Protein AF-A0A1H7SBQ9-F1 (afdb_monomer_lite)

Foldseek 3Di:
DPPLVPPDDQDQVNLVVVCVVVVLDSQVVLVVSCVVPVQQGAGLDPQLQCLVVVDDDPVVLSSRPVNRVVVSVVLVVLCPDPCLVVQQVVQCVVVVHDGHSRHSVNVVSNVSD

pLDDT: mean 91.22, std 12.71, range [41.78, 98.44]

Radius of gyration: 14.1 Å; chains: 1; bounding box: 35×34×34 Å

Sequence (113 aa):
MNKFKQGHRITVEELKILKSAFNNSLVSVSKLLHFIHPKQYAIWDSRVFRFLSESKPHHQIFKQPETYLAYLTLLDQLKNEMMFEKFYYLMQNKVGYQISEYRALELAFFKGG

Secondary structure (DSSP, 8-state):
--GGGTTPPPPHHHHHHHHHHTTT-HHHHHHHHHHH-TTT-----HHHHHHHH-SS--HHHHT-HHHHHHHHHHHHHHHTSTTHHHHHHHHHHHHTS---HHHHHHHHHHHH-

Structure (mmCIF, N/CA/C/O backbone):
data_AF-A0A1H7SBQ9-F1
#
_entry.id   AF-A0A1H7SBQ9-F1
#
loop_
_atom_site.group_PDB
_atom_site.id
_atom_site.type_symbol
_atom_site.label_atom_id
_atom_site.label_alt_id
_atom_site.label_comp_id
_atom_site.label_asym_id
_atom_site.label_entity_id
_atom_site.label_seq_id
_atom_site.pdbx_PDB_ins_code
_atom_site.Cartn_x
_atom_site.Cartn_y
_atom_site.Cartn_z
_atom_site.occupancy
_atom_site.B_iso_or_equiv
_atom_site.auth_seq_id
_atom_site.auth_comp_id
_atom_site.auth_asym_id
_atom_site.auth_atom_id
_atom_site.pdbx_PDB_model_num
ATOM 1 N N . MET A 1 1 ? 11.164 -17.082 7.009 1.00 41.78 1 MET A N 1
ATOM 2 C CA . MET A 1 1 ? 9.768 -16.588 7.106 1.00 41.78 1 MET A CA 1
ATOM 3 C C . MET A 1 1 ? 9.505 -15.579 8.247 1.00 41.78 1 MET A C 1
ATOM 5 O O . MET A 1 1 ? 8.383 -15.106 8.326 1.00 41.78 1 MET A O 1
ATOM 9 N N . ASN A 1 2 ? 10.485 -15.157 9.073 1.00 46.59 2 ASN A N 1
ATOM 10 C CA . ASN A 1 2 ? 10.219 -14.312 10.265 1.00 46.59 2 ASN A CA 1
ATOM 11 C C . ASN A 1 2 ? 10.620 -12.818 10.194 1.00 46.59 2 ASN A C 1
ATOM 13 O O . ASN A 1 2 ? 10.382 -12.104 11.161 1.00 46.59 2 ASN A O 1
ATOM 17 N N . LYS A 1 3 ? 11.171 -12.299 9.085 1.00 50.47 3 LYS A N 1
ATOM 18 C CA . LYS A 1 3 ? 11.613 -10.884 9.017 1.00 50.47 3 LYS A CA 1
ATOM 19 C C . LYS A 1 3 ? 10.485 -9.868 8.763 1.00 50.47 3 LYS A C 1
ATOM 21 O O . LYS A 1 3 ? 10.571 -8.734 9.211 1.00 50.47 3 LYS A O 1
ATOM 26 N N . PHE A 1 4 ? 9.383 -10.278 8.134 1.00 50.00 4 PHE A N 1
ATOM 27 C CA . PHE A 1 4 ? 8.267 -9.374 7.800 1.00 50.00 4 PHE A CA 1
ATOM 28 C C . PHE A 1 4 ? 7.338 -9.047 8.980 1.00 50.00 4 PHE A C 1
ATOM 30 O O . PHE A 1 4 ? 6.475 -8.185 8.856 1.00 50.00 4 PHE A O 1
ATOM 37 N N . LYS A 1 5 ? 7.517 -9.708 10.134 1.00 50.25 5 LYS A N 1
ATOM 38 C CA . LYS A 1 5 ? 6.717 -9.471 11.347 1.00 50.25 5 LYS A CA 1
ATOM 39 C C . LYS A 1 5 ? 7.241 -8.319 12.225 1.00 50.25 5 LYS A C 1
ATOM 41 O O . LYS A 1 5 ? 6.603 -8.008 13.221 1.00 50.25 5 LYS A O 1
ATOM 46 N N . GLN A 1 6 ? 8.368 -7.687 11.876 1.00 52.72 6 GLN A N 1
ATOM 47 C CA . GLN A 1 6 ? 9.035 -6.668 12.708 1.00 52.72 6 GLN A CA 1
ATOM 48 C C . GLN A 1 6 ? 9.304 -5.343 11.968 1.00 52.72 6 GLN A C 1
ATOM 50 O O . GLN A 1 6 ? 10.377 -4.766 12.089 1.00 52.72 6 GLN A O 1
ATOM 55 N N . GLY A 1 7 ? 8.357 -4.856 11.160 1.00 61.25 7 GLY A N 1
ATOM 56 C CA . GLY A 1 7 ? 8.470 -3.521 10.546 1.00 61.25 7 GLY A CA 1
ATOM 57 C C . GLY A 1 7 ? 9.541 -3.378 9.454 1.00 61.25 7 GLY A C 1
ATOM 58 O O . GLY A 1 7 ? 9.725 -2.286 8.925 1.00 61.25 7 GLY A O 1
ATOM 59 N N . HIS A 1 8 ? 10.213 -4.466 9.059 1.00 76.56 8 HIS A N 1
ATOM 60 C CA . HIS A 1 8 ? 11.137 -4.474 7.922 1.00 76.56 8 HIS A CA 1
ATOM 61 C C . HIS A 1 8 ? 10.391 -4.108 6.635 1.00 76.56 8 HIS A C 1
ATOM 63 O O . HIS A 1 8 ? 9.440 -4.793 6.241 1.00 76.56 8 HIS A O 1
ATOM 69 N N . ARG A 1 9 ? 10.800 -3.011 5.992 1.00 84.75 9 ARG A N 1
ATOM 70 C CA . ARG A 1 9 ? 10.289 -2.623 4.677 1.00 84.75 9 ARG A CA 1
ATOM 71 C C . ARG A 1 9 ? 11.031 -3.420 3.618 1.00 84.75 9 ARG A C 1
ATOM 73 O O . ARG A 1 9 ? 12.257 -3.423 3.595 1.00 84.75 9 ARG A O 1
ATOM 80 N N . ILE A 1 10 ? 10.270 -4.093 2.764 1.00 92.31 10 ILE A N 1
ATOM 81 C CA . ILE A 1 10 ? 10.827 -4.915 1.695 1.00 92.31 10 ILE A CA 1
ATOM 82 C C . ILE A 1 10 ? 11.737 -4.092 0.772 1.00 92.31 10 ILE A C 1
ATOM 84 O O . ILE A 1 10 ? 11.383 -2.974 0.387 1.00 92.31 10 ILE A O 1
ATOM 88 N N . THR A 1 11 ? 12.900 -4.638 0.415 1.00 95.25 11 THR A N 1
ATOM 89 C CA . THR A 1 11 ? 13.834 -3.977 -0.510 1.00 95.25 11 THR A CA 1
ATOM 90 C C . THR A 1 11 ? 13.499 -4.265 -1.975 1.00 95.25 11 THR A C 1
ATOM 92 O O . THR A 1 11 ? 12.678 -5.128 -2.299 1.00 95.25 11 THR A O 1
ATOM 95 N N . VAL A 1 12 ? 14.160 -3.554 -2.894 1.00 96.31 12 VAL A N 1
ATOM 96 C CA . VAL A 1 12 ? 14.051 -3.799 -4.341 1.00 96.31 12 VAL A CA 1
ATOM 97 C C . VAL A 1 12 ? 14.497 -5.221 -4.693 1.00 96.31 12 VAL A C 1
ATOM 99 O O . VAL A 1 12 ? 13.842 -5.896 -5.485 1.00 96.31 12 VAL A O 1
ATOM 102 N N . GLU A 1 13 ? 15.589 -5.697 -4.103 1.00 96.19 13 GLU A N 1
ATOM 103 C CA . GLU A 1 13 ? 16.160 -7.026 -4.335 1.00 96.19 13 GLU A CA 1
ATOM 104 C C . GLU A 1 13 ? 15.205 -8.117 -3.844 1.00 96.19 13 GLU A C 1
ATOM 106 O O . GLU A 1 13 ? 14.915 -9.065 -4.575 1.00 96.19 13 GLU A O 1
ATOM 111 N N . GLU A 1 14 ? 14.646 -7.948 -2.644 1.00 95.56 14 GLU A N 1
ATOM 112 C CA . GLU A 1 14 ? 13.639 -8.856 -2.091 1.00 95.56 14 GLU A CA 1
ATOM 113 C C . GLU A 1 14 ? 12.372 -8.876 -2.960 1.00 95.56 14 GLU A C 1
ATOM 115 O O . GLU A 1 14 ? 11.834 -9.947 -3.250 1.00 95.56 14 GLU A O 1
ATOM 120 N N . LEU A 1 15 ? 11.926 -7.715 -3.456 1.00 96.19 15 LEU A N 1
ATOM 121 C CA . LEU A 1 15 ? 10.818 -7.633 -4.408 1.00 96.19 15 LEU A CA 1
ATOM 122 C C . LEU A 1 15 ? 11.133 -8.328 -5.734 1.00 96.19 15 LEU A C 1
ATOM 124 O O . LEU A 1 15 ? 10.248 -8.985 -6.274 1.00 96.19 15 LEU A O 1
ATOM 128 N N . LYS A 1 16 ? 12.358 -8.216 -6.266 1.00 96.00 16 LYS A N 1
ATOM 129 C CA . LYS A 1 16 ? 12.776 -8.917 -7.496 1.00 96.00 16 LYS A CA 1
ATOM 130 C C . LYS A 1 16 ? 12.724 -10.435 -7.309 1.00 96.00 16 LYS A C 1
ATOM 132 O O . LYS A 1 16 ? 12.192 -11.121 -8.181 1.00 96.00 16 LYS A O 1
ATOM 137 N N . ILE A 1 17 ? 13.197 -10.938 -6.166 1.00 95.69 17 ILE A N 1
ATOM 138 C CA . ILE A 1 17 ? 13.153 -12.368 -5.819 1.00 95.69 17 ILE A CA 1
ATOM 139 C C . ILE A 1 17 ? 11.707 -12.852 -5.664 1.00 95.69 17 ILE A C 1
ATOM 141 O O . ILE A 1 17 ? 11.331 -13.873 -6.232 1.00 95.69 17 ILE A O 1
ATOM 145 N N . LEU A 1 18 ? 10.860 -12.124 -4.932 1.00 94.69 18 LEU A N 1
ATOM 146 C CA . LEU A 1 18 ? 9.453 -12.514 -4.804 1.00 94.69 18 LEU A CA 1
ATOM 147 C C . LEU A 1 18 ? 8.746 -12.457 -6.157 1.00 94.69 18 LEU A C 1
ATOM 149 O O . LEU A 1 18 ? 8.023 -13.372 -6.527 1.00 94.69 18 LEU A O 1
ATOM 153 N N . LYS A 1 19 ? 8.979 -11.405 -6.938 1.00 95.06 19 LYS A N 1
ATOM 154 C CA . LYS A 1 19 ? 8.361 -11.235 -8.250 1.00 95.06 19 LYS A CA 1
ATOM 155 C C . LYS A 1 19 ? 8.693 -12.395 -9.191 1.00 95.06 19 LYS A C 1
ATOM 157 O O . LYS A 1 19 ? 7.784 -12.846 -9.888 1.00 95.06 19 LYS A O 1
ATOM 162 N N . SER A 1 20 ? 9.923 -12.914 -9.191 1.00 94.50 20 SER A N 1
ATOM 163 C CA . SER A 1 20 ? 10.277 -14.078 -10.016 1.00 94.50 20 SER A CA 1
ATOM 164 C C . SER A 1 20 ? 9.532 -15.350 -9.591 1.00 94.50 20 SER A C 1
ATOM 166 O O . SER A 1 20 ? 9.118 -16.117 -10.457 1.00 94.50 20 SER A O 1
ATOM 168 N N . ALA A 1 21 ? 9.249 -15.524 -8.295 1.00 93.88 21 ALA A N 1
ATOM 169 C CA . ALA A 1 21 ? 8.439 -16.631 -7.778 1.00 93.88 21 ALA A CA 1
ATOM 170 C C . ALA A 1 21 ? 6.935 -16.523 -8.122 1.00 93.88 21 ALA A C 1
ATOM 172 O O . ALA A 1 21 ? 6.218 -17.517 -8.061 1.00 93.88 21 ALA A O 1
ATOM 173 N N . PHE A 1 22 ? 6.451 -15.337 -8.510 1.00 91.62 22 PHE A N 1
ATOM 174 C CA . PHE A 1 22 ? 5.044 -15.065 -8.839 1.00 91.62 22 PHE A CA 1
ATOM 175 C C . PHE A 1 22 ? 4.849 -14.689 -10.316 1.00 91.62 22 PHE A C 1
ATOM 177 O O . PHE A 1 22 ? 4.205 -13.684 -10.628 1.00 91.62 22 PHE A O 1
ATOM 184 N N . ASN A 1 23 ? 5.410 -15.468 -11.249 1.00 90.81 23 ASN A N 1
ATOM 185 C CA . ASN A 1 23 ? 5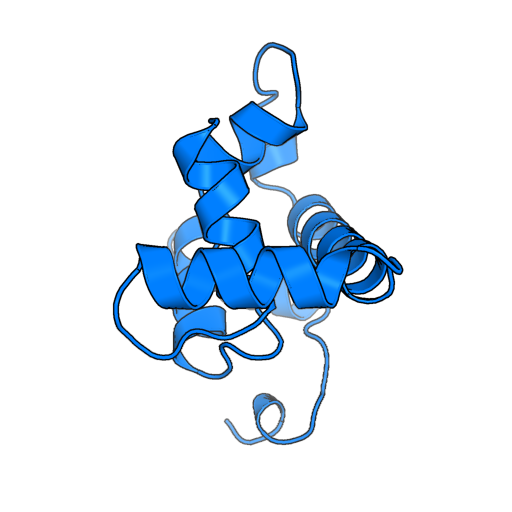.260 -15.258 -12.701 1.00 90.81 23 ASN A CA 1
ATOM 186 C C . ASN A 1 23 ? 5.591 -13.825 -13.155 1.00 90.81 23 ASN A C 1
ATOM 188 O O . ASN A 1 23 ? 4.951 -13.261 -14.043 1.00 90.81 23 ASN A O 1
ATOM 192 N N . ASN A 1 24 ? 6.572 -13.195 -12.509 1.00 90.00 24 ASN A N 1
ATOM 193 C CA . ASN A 1 24 ? 6.951 -11.805 -12.739 1.00 90.00 24 ASN A CA 1
ATOM 194 C C . ASN A 1 24 ? 5.824 -10.771 -12.505 1.00 90.00 24 ASN A C 1
ATOM 196 O O . ASN A 1 24 ? 5.868 -9.664 -13.055 1.00 90.00 24 ASN A O 1
ATOM 200 N N . SER A 1 25 ? 4.836 -11.094 -11.663 1.00 94.12 25 SER A N 1
ATOM 201 C CA . SER A 1 25 ? 3.671 -10.257 -11.354 1.00 94.12 25 SER A CA 1
ATOM 202 C C . SER A 1 25 ? 3.835 -9.490 -10.041 1.00 94.12 25 SER A C 1
ATOM 204 O O . SER A 1 25 ? 3.643 -10.026 -8.949 1.00 94.12 25 SER A O 1
ATOM 206 N N . LEU A 1 26 ? 4.109 -8.188 -10.145 1.00 95.88 26 LEU A N 1
ATOM 207 C CA . LEU A 1 26 ? 4.177 -7.294 -8.983 1.00 95.88 26 LEU A CA 1
ATOM 208 C C . LEU A 1 26 ? 2.801 -7.093 -8.313 1.00 95.88 26 LEU A C 1
ATOM 210 O O . LEU A 1 26 ? 2.716 -6.919 -7.099 1.00 95.88 26 LEU A O 1
ATOM 214 N N . VAL A 1 27 ? 1.714 -7.216 -9.084 1.00 96.69 27 VAL A N 1
ATOM 215 C CA . VAL A 1 27 ? 0.335 -7.229 -8.564 1.00 96.69 27 VAL A CA 1
ATOM 216 C C . VAL A 1 27 ? 0.139 -8.392 -7.590 1.00 96.69 27 VAL A C 1
ATOM 218 O O . VAL A 1 27 ? -0.382 -8.204 -6.496 1.00 96.69 27 VAL A O 1
ATOM 221 N N . SER A 1 28 ? 0.583 -9.596 -7.960 1.00 96.31 28 SER A N 1
ATOM 222 C CA . SER A 1 28 ? 0.435 -10.783 -7.103 1.00 96.31 28 SER A CA 1
ATOM 223 C C . SER A 1 28 ? 1.286 -10.670 -5.839 1.00 96.31 28 SER A C 1
ATOM 225 O O . SER A 1 28 ? 0.802 -10.952 -4.745 1.00 96.31 28 SER A O 1
ATOM 227 N N . VAL A 1 29 ? 2.521 -10.171 -5.974 1.00 97.25 29 VAL A N 1
ATOM 228 C CA . VAL A 1 29 ? 3.412 -9.915 -4.832 1.00 97.25 29 VAL A CA 1
ATOM 229 C C . VAL A 1 29 ? 2.806 -8.897 -3.863 1.00 97.25 29 VAL A C 1
ATOM 231 O O . VAL A 1 29 ? 2.749 -9.166 -2.667 1.00 97.25 29 VAL A O 1
ATOM 234 N N . SER A 1 30 ? 2.305 -7.755 -4.347 1.00 97.69 30 SER A N 1
ATOM 235 C CA . SER A 1 30 ? 1.698 -6.737 -3.472 1.00 97.69 30 SER A CA 1
ATOM 236 C C . SER A 1 30 ? 0.452 -7.250 -2.741 1.00 97.69 30 SER A C 1
ATOM 238 O O . SER A 1 30 ? 0.281 -6.953 -1.562 1.00 97.69 30 SER A O 1
ATOM 240 N N . LYS A 1 31 ? -0.377 -8.091 -3.379 1.00 97.25 31 LYS A N 1
ATOM 241 C CA . LYS A 1 31 ? -1.522 -8.749 -2.722 1.00 97.25 31 LYS A CA 1
ATOM 242 C C . LYS A 1 31 ? -1.080 -9.686 -1.600 1.00 97.25 31 LYS A C 1
ATOM 244 O O . LYS A 1 31 ? -1.682 -9.663 -0.530 1.00 97.25 31 LYS A O 1
ATOM 249 N N . LEU A 1 32 ? -0.023 -10.472 -1.817 1.00 96.25 32 LEU A N 1
ATOM 250 C CA . LEU A 1 32 ? 0.542 -11.336 -0.779 1.00 96.25 32 LEU A CA 1
ATOM 251 C C . LEU A 1 32 ? 1.090 -10.514 0.394 1.00 96.25 32 LEU A C 1
ATOM 253 O O . LEU A 1 32 ? 0.796 -10.814 1.548 1.00 96.25 32 LEU A O 1
ATOM 257 N N . LEU 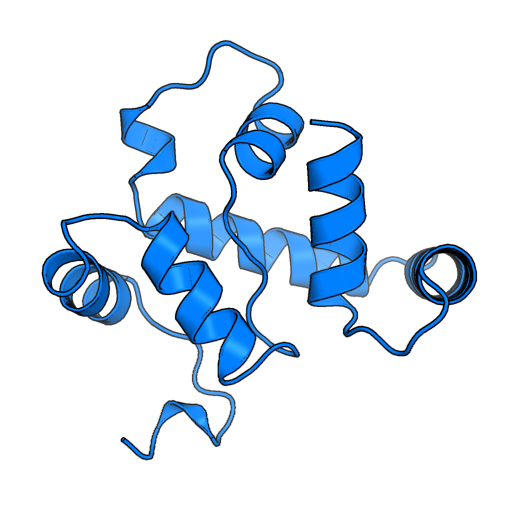A 1 33 ? 1.863 -9.464 0.105 1.00 96.19 33 LEU A N 1
ATOM 258 C CA . LEU A 1 33 ? 2.410 -8.577 1.133 1.00 96.19 33 LEU A CA 1
ATOM 259 C C . LEU A 1 33 ? 1.297 -7.886 1.929 1.00 96.19 33 LEU A C 1
ATOM 261 O O . LEU A 1 33 ? 1.369 -7.837 3.155 1.00 96.19 33 LEU A O 1
ATOM 265 N N . HIS A 1 34 ? 0.249 -7.414 1.250 1.00 96.75 34 HIS A N 1
ATOM 266 C CA . HIS A 1 34 ? -0.935 -6.838 1.880 1.00 96.75 34 HIS A CA 1
ATOM 267 C C . HIS A 1 34 ? -1.654 -7.850 2.777 1.00 96.75 34 HIS A C 1
ATOM 269 O O . HIS A 1 34 ? -2.023 -7.515 3.897 1.00 96.75 34 HIS A O 1
ATOM 275 N N . PHE A 1 35 ? -1.814 -9.095 2.321 1.00 95.75 35 PHE A N 1
ATOM 276 C CA . PHE A 1 35 ? -2.424 -10.158 3.119 1.00 95.75 35 PHE A CA 1
ATOM 277 C C . PHE A 1 35 ? -1.630 -10.448 4.402 1.00 95.75 35 PHE A C 1
ATOM 279 O O . PHE A 1 35 ? -2.218 -10.618 5.466 1.00 95.75 35 PHE A O 1
ATOM 286 N N . ILE A 1 36 ? -0.296 -10.468 4.319 1.00 94.31 36 ILE A N 1
ATOM 287 C CA . ILE A 1 36 ? 0.580 -10.743 5.467 1.00 94.31 36 ILE A CA 1
ATOM 288 C C . ILE A 1 36 ? 0.652 -9.545 6.423 1.00 94.31 36 ILE A C 1
ATOM 290 O O . ILE A 1 36 ? 0.644 -9.734 7.640 1.00 94.31 36 ILE A O 1
ATOM 294 N N . HIS A 1 37 ? 0.760 -8.319 5.898 1.00 95.12 37 HIS A N 1
ATOM 295 C CA . HIS A 1 37 ? 0.945 -7.118 6.711 1.00 95.12 37 HIS A CA 1
ATOM 296 C C . HIS A 1 37 ? 0.234 -5.881 6.112 1.00 95.12 37 HIS A C 1
ATOM 298 O O . HIS A 1 37 ? 0.874 -4.972 5.572 1.00 95.12 37 HIS A O 1
ATOM 304 N N . PRO A 1 38 ? -1.103 -5.784 6.256 1.00 95.75 38 PRO A N 1
ATOM 305 C CA . PRO A 1 38 ? -1.916 -4.757 5.591 1.00 95.75 38 PRO A CA 1
ATOM 306 C C . PRO A 1 38 ? -1.681 -3.336 6.118 1.00 95.75 38 PRO A C 1
ATOM 308 O O . PRO A 1 38 ? -2.132 -2.370 5.506 1.00 95.75 38 PRO A O 1
ATOM 311 N N . LYS A 1 39 ? -1.004 -3.186 7.264 1.00 95.00 39 LYS A N 1
ATOM 312 C CA . LYS A 1 39 ? -0.642 -1.887 7.854 1.00 95.00 39 LYS A CA 1
ATOM 313 C C . LYS A 1 39 ? 0.608 -1.258 7.226 1.00 95.00 39 LYS A C 1
ATOM 315 O O . LYS A 1 39 ? 0.873 -0.093 7.493 1.00 95.00 39 LYS A O 1
ATOM 320 N N . GLN A 1 40 ? 1.348 -2.017 6.417 1.00 94.38 40 GLN A N 1
ATOM 321 C CA . GLN A 1 40 ? 2.604 -1.586 5.793 1.00 94.38 40 GLN A CA 1
ATOM 322 C C . GLN A 1 40 ? 2.584 -1.704 4.262 1.00 94.38 40 GLN A C 1
ATOM 324 O O . GLN A 1 40 ? 3.362 -1.044 3.580 1.00 94.38 40 GLN A O 1
ATOM 329 N N . TYR A 1 41 ? 1.712 -2.551 3.712 1.00 97.06 41 TYR A N 1
ATOM 330 C CA . TYR A 1 41 ? 1.657 -2.815 2.279 1.00 97.06 41 TYR A CA 1
ATOM 331 C C . TYR A 1 41 ? 0.247 -2.608 1.744 1.00 97.06 41 TYR A C 1
ATOM 333 O O . TYR A 1 41 ? -0.717 -3.165 2.271 1.00 97.06 41 TYR A O 1
ATOM 341 N N . ALA A 1 42 ? 0.138 -1.822 0.678 1.00 97.94 42 ALA A N 1
ATOM 342 C CA . ALA A 1 42 ? -1.072 -1.652 -0.115 1.00 97.94 42 ALA A CA 1
ATOM 343 C C . ALA A 1 42 ? -0.992 -2.472 -1.408 1.00 97.94 42 ALA A C 1
ATOM 345 O O . ALA A 1 42 ? 0.087 -2.854 -1.858 1.00 97.94 42 ALA A O 1
ATOM 346 N N . ILE A 1 43 ? -2.145 -2.735 -2.018 1.00 98.44 43 ILE A N 1
ATOM 347 C CA . ILE A 1 43 ? -2.222 -3.487 -3.270 1.00 98.44 43 ILE A CA 1
ATOM 348 C C . ILE A 1 43 ? -1.800 -2.589 -4.439 1.00 98.44 43 ILE A C 1
ATOM 350 O O . ILE A 1 43 ? -2.342 -1.506 -4.638 1.00 98.44 43 ILE A O 1
ATOM 354 N N . TRP A 1 44 ? -0.858 -3.070 -5.251 1.00 97.62 44 TRP A N 1
ATOM 355 C CA . TRP A 1 44 ? -0.408 -2.408 -6.474 1.00 97.62 44 TRP A CA 1
ATOM 356 C C . TRP A 1 44 ? -1.205 -2.906 -7.676 1.00 97.62 44 TRP A C 1
ATOM 358 O O . TRP A 1 44 ? -0.753 -3.768 -8.430 1.00 97.62 44 TRP A O 1
ATOM 368 N N . ASP A 1 45 ? -2.437 -2.416 -7.816 1.00 95.69 45 ASP A N 1
ATOM 369 C CA . ASP A 1 45 ? -3.312 -2.761 -8.937 1.00 95.69 45 ASP A CA 1
ATOM 370 C C . ASP A 1 45 ? -3.083 -1.847 -10.152 1.00 95.69 45 ASP A C 1
ATOM 372 O O . ASP A 1 45 ? -2.724 -0.677 -10.030 1.00 95.69 45 ASP A O 1
ATOM 376 N N . SER A 1 46 ? -3.360 -2.366 -11.346 1.00 93.44 46 SER A N 1
ATOM 377 C CA . SER A 1 46 ? -3.358 -1.590 -12.589 1.00 93.44 46 SER A CA 1
ATOM 378 C C . SER A 1 46 ? -4.234 -0.330 -12.543 1.00 93.44 46 SER A C 1
ATOM 380 O O . SER A 1 46 ? -3.852 0.683 -13.123 1.00 93.44 46 SER A O 1
ATOM 382 N N . ARG A 1 47 ? -5.378 -0.358 -11.840 1.00 94.31 47 ARG A N 1
ATOM 383 C CA . ARG A 1 47 ? -6.247 0.823 -11.684 1.00 94.31 47 ARG A CA 1
ATOM 384 C C . ARG A 1 47 ? -5.635 1.870 -10.765 1.00 94.31 47 ARG A C 1
ATOM 386 O O . ARG A 1 47 ? -5.710 3.052 -11.071 1.00 94.31 47 ARG A O 1
ATOM 393 N N . VAL A 1 48 ? -4.970 1.432 -9.694 1.00 96.19 48 VAL A N 1
ATOM 394 C CA . VAL A 1 48 ? -4.209 2.326 -8.808 1.00 96.19 48 VAL A CA 1
ATOM 395 C C . VAL A 1 48 ? -3.107 3.019 -9.604 1.00 96.19 48 VAL A C 1
ATOM 397 O O . VAL A 1 48 ? -2.985 4.237 -9.549 1.00 96.19 48 VAL A O 1
ATOM 400 N N . PHE A 1 49 ? -2.352 2.264 -10.407 1.00 95.00 49 PHE A N 1
ATOM 401 C CA . PHE A 1 49 ? -1.324 2.844 -11.269 1.00 95.00 49 PHE A CA 1
ATOM 402 C C . PHE A 1 49 ? -1.905 3.838 -12.278 1.00 95.00 49 PHE A C 1
ATOM 404 O O . PHE A 1 49 ? -1.380 4.938 -12.407 1.00 95.00 49 PHE A O 1
ATOM 411 N N . ARG A 1 50 ? -3.005 3.478 -12.952 1.00 92.56 50 ARG A N 1
ATOM 412 C CA . ARG A 1 50 ? -3.672 4.337 -13.941 1.00 92.56 50 ARG A CA 1
ATOM 413 C C . ARG A 1 50 ? -4.157 5.653 -13.337 1.00 92.56 50 ARG A C 1
ATOM 415 O O . ARG A 1 50 ? -4.002 6.685 -13.979 1.00 92.56 50 ARG A O 1
ATOM 422 N N . PHE A 1 51 ? -4.712 5.610 -12.126 1.00 93.62 51 PHE A N 1
ATOM 423 C CA . PHE A 1 51 ? -5.119 6.807 -11.396 1.00 93.62 51 PHE A CA 1
ATOM 424 C C . PHE A 1 51 ? -3.932 7.743 -11.146 1.00 93.62 51 PHE A C 1
ATOM 426 O O . PHE A 1 51 ? -4.021 8.936 -11.401 1.00 93.62 51 PHE A O 1
ATOM 433 N N . LEU A 1 52 ? -2.808 7.188 -10.683 1.00 92.56 52 LEU A N 1
ATOM 434 C CA . LEU A 1 52 ? -1.623 7.963 -10.307 1.00 92.56 52 LEU A CA 1
ATOM 435 C C . LEU A 1 52 ? -0.800 8.464 -11.502 1.00 92.56 52 LEU A C 1
ATOM 437 O O . LEU A 1 52 ? -0.022 9.398 -11.342 1.00 92.56 52 LEU A O 1
ATOM 441 N N . SER A 1 53 ? -0.900 7.829 -12.673 1.00 87.56 53 SER A N 1
ATOM 442 C CA . SER A 1 53 ? -0.030 8.144 -13.812 1.00 87.56 53 SER A CA 1
ATOM 443 C C . SER A 1 53 ? -0.590 9.194 -14.776 1.00 87.56 53 SER A C 1
ATOM 445 O O . SER A 1 53 ? 0.146 9.589 -15.680 1.00 87.56 53 SER A O 1
ATOM 447 N N . GLU A 1 54 ? -1.864 9.596 -14.638 1.00 73.69 54 GLU A N 1
ATOM 448 C CA . GLU A 1 54 ? -2.606 10.620 -15.422 1.00 73.69 54 GLU A CA 1
ATOM 449 C C . GLU A 1 54 ? -2.519 10.525 -16.973 1.00 73.69 54 GLU A C 1
ATOM 451 O O 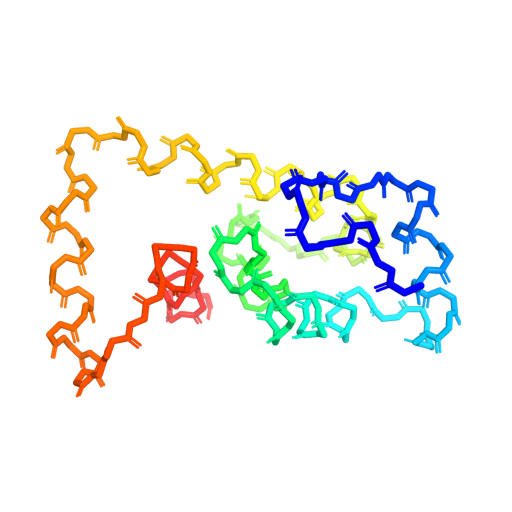. GLU A 1 54 ? -3.143 11.290 -17.703 1.00 73.69 54 GLU A O 1
ATOM 456 N N . SER A 1 55 ? -1.775 9.561 -17.517 1.00 59.69 55 SER A N 1
ATOM 457 C CA . SER A 1 55 ? -1.401 9.412 -18.924 1.00 59.69 55 SER A CA 1
ATOM 458 C C . SER A 1 55 ? -1.106 7.940 -19.256 1.00 59.69 55 SER A C 1
ATOM 460 O O . SER A 1 55 ? -1.067 7.085 -18.362 1.00 59.69 55 SER A O 1
ATOM 462 N N . LYS A 1 56 ? -0.974 7.615 -20.557 1.00 60.28 56 LYS A N 1
ATOM 463 C CA . LYS A 1 56 ? -0.917 6.230 -21.069 1.00 60.28 56 LYS A CA 1
ATOM 4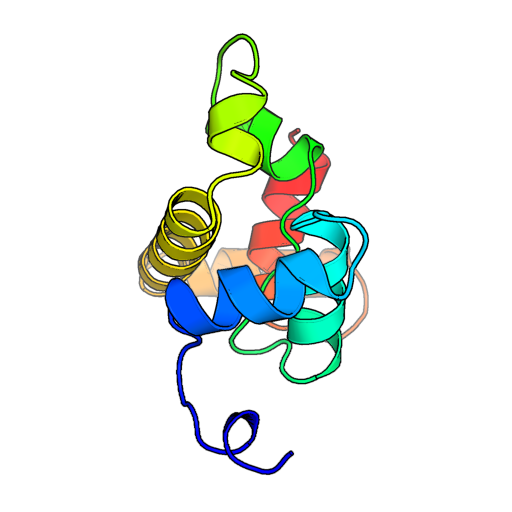64 C C . LYS A 1 56 ? 0.080 5.380 -20.260 1.00 60.28 56 LYS A C 1
ATOM 466 O O . LYS A 1 56 ? 1.265 5.707 -20.235 1.00 60.28 56 LYS A O 1
ATOM 471 N N . PRO A 1 57 ? -0.368 4.274 -19.641 1.00 62.09 57 PRO A N 1
ATOM 472 C CA . PRO A 1 57 ? 0.460 3.502 -18.729 1.00 62.09 57 PRO A CA 1
ATOM 473 C C . PRO A 1 57 ? 1.681 2.941 -19.460 1.00 62.09 57 PRO A C 1
ATOM 475 O O . PRO A 1 57 ? 1.559 2.059 -20.314 1.00 62.09 57 PRO A O 1
ATOM 478 N N . HIS A 1 58 ? 2.875 3.416 -19.101 1.00 78.50 58 HIS A N 1
ATOM 479 C CA . HIS A 1 58 ? 4.114 2.798 -19.560 1.00 78.50 58 HIS A CA 1
ATOM 480 C C . HIS A 1 58 ? 4.257 1.456 -18.832 1.00 78.50 58 HIS A C 1
ATOM 482 O O . HIS A 1 58 ? 4.716 1.378 -17.693 1.00 78.50 58 HIS A O 1
ATOM 488 N N . HIS A 1 59 ? 3.814 0.378 -19.479 1.00 81.31 59 HIS A N 1
ATOM 489 C CA . HIS A 1 59 ? 3.711 -0.964 -18.894 1.00 81.31 59 HIS A CA 1
ATOM 490 C C . HIS A 1 59 ? 5.026 -1.486 -18.281 1.00 81.31 59 HIS A C 1
ATOM 492 O O . HIS A 1 59 ? 5.001 -2.310 -17.368 1.00 81.31 59 HIS A O 1
ATOM 498 N N . GLN A 1 60 ? 6.179 -0.995 -18.747 1.00 87.06 60 GLN A N 1
ATOM 499 C CA . GLN A 1 60 ? 7.473 -1.289 -18.125 1.00 87.06 60 GLN A CA 1
ATOM 500 C C . GLN A 1 60 ? 7.605 -0.674 -16.725 1.00 87.06 60 GLN A C 1
ATOM 502 O O . GLN A 1 60 ? 8.018 -1.386 -15.814 1.00 87.06 60 GLN A O 1
ATOM 507 N N . ILE A 1 61 ? 7.195 0.585 -16.536 1.00 90.19 61 ILE A N 1
ATOM 508 C CA . ILE A 1 61 ? 7.249 1.291 -15.244 1.00 90.19 61 ILE A CA 1
ATOM 509 C C . ILE A 1 61 ? 6.345 0.585 -14.229 1.00 90.19 61 ILE A C 1
ATOM 511 O O . ILE A 1 61 ? 6.775 0.259 -13.133 1.00 90.19 61 ILE A O 1
ATOM 515 N N . PHE A 1 62 ? 5.128 0.203 -14.628 1.00 92.38 62 PHE A N 1
ATOM 516 C CA . PHE A 1 62 ? 4.204 -0.544 -13.763 1.00 92.38 62 PHE A CA 1
ATOM 517 C C . PHE A 1 62 ? 4.814 -1.821 -13.152 1.00 92.38 62 PHE A C 1
ATOM 519 O O . PHE A 1 62 ? 4.446 -2.238 -12.052 1.00 92.38 62 PHE A O 1
ATOM 526 N N . LYS A 1 63 ? 5.746 -2.457 -13.874 1.00 93.25 63 LYS A N 1
ATOM 527 C CA . LYS A 1 63 ? 6.404 -3.706 -13.475 1.00 93.25 63 LYS A CA 1
ATOM 528 C C . LYS A 1 63 ? 7.681 -3.499 -12.658 1.00 93.25 63 LYS A C 1
ATOM 530 O O . LYS A 1 63 ? 8.248 -4.507 -12.217 1.00 93.25 63 LYS A O 1
ATOM 535 N N . GLN A 1 64 ? 8.161 -2.268 -12.501 1.00 94.75 64 GLN A N 1
ATOM 536 C CA . GLN A 1 64 ? 9.381 -1.955 -11.761 1.00 94.75 64 GLN A CA 1
ATOM 537 C C . GLN A 1 64 ? 9.106 -1.984 -10.246 1.00 94.75 64 GLN A C 1
ATOM 539 O O . GLN A 1 64 ? 8.195 -1.298 -9.777 1.00 94.75 64 GLN A O 1
ATOM 544 N N . PRO A 1 65 ? 9.852 -2.786 -9.460 1.00 96.62 65 PRO A N 1
ATOM 545 C CA . PRO A 1 65 ? 9.764 -2.780 -7.997 1.00 96.62 65 PRO A CA 1
ATOM 546 C C . PRO A 1 65 ? 9.897 -1.385 -7.376 1.00 96.62 65 PRO A C 1
ATOM 548 O O . PRO A 1 65 ? 9.223 -1.074 -6.398 1.00 96.62 65 PRO A O 1
ATOM 551 N N . GLU A 1 66 ? 10.733 -0.543 -7.975 1.00 96.19 66 GLU A N 1
ATOM 552 C CA . GLU A 1 66 ? 11.002 0.829 -7.565 1.00 96.19 66 GLU A CA 1
ATOM 553 C C . GLU A 1 66 ? 9.717 1.673 -7.580 1.00 96.19 66 GLU A C 1
ATOM 555 O O . GLU A 1 66 ? 9.448 2.408 -6.631 1.00 96.19 66 GLU A O 1
ATOM 560 N N . THR A 1 67 ? 8.865 1.501 -8.596 1.00 95.38 67 THR A N 1
ATOM 561 C CA . THR A 1 67 ? 7.571 2.195 -8.695 1.00 95.38 67 THR A CA 1
ATOM 562 C C . THR A 1 67 ? 6.616 1.780 -7.578 1.00 95.38 67 THR A C 1
ATOM 564 O O . THR A 1 67 ? 5.931 2.626 -7.009 1.00 95.38 67 THR A O 1
ATOM 567 N N . TYR A 1 68 ? 6.598 0.497 -7.208 1.00 97.12 68 TYR A N 1
ATOM 568 C CA . TYR A 1 68 ? 5.790 0.036 -6.078 1.00 97.12 68 TYR A CA 1
ATOM 569 C C . TYR A 1 68 ? 6.297 0.597 -4.743 1.00 97.12 68 TYR A C 1
ATOM 571 O O . TYR A 1 68 ? 5.497 1.024 -3.914 1.00 97.12 68 TYR A O 1
ATOM 579 N N . LEU A 1 69 ? 7.614 0.660 -4.532 1.00 96.94 69 LEU A N 1
ATOM 580 C CA . LEU A 1 69 ? 8.165 1.260 -3.315 1.00 96.94 69 LEU A CA 1
ATOM 581 C C . LEU A 1 69 ? 7.887 2.763 -3.231 1.00 96.94 69 LEU A C 1
ATOM 583 O O . LEU A 1 69 ? 7.531 3.239 -2.152 1.00 96.94 69 LEU A O 1
ATOM 587 N N . ALA A 1 70 ? 7.993 3.482 -4.354 1.00 96.56 70 ALA A N 1
ATOM 588 C CA . ALA A 1 70 ? 7.627 4.893 -4.448 1.00 96.56 70 ALA A CA 1
ATOM 589 C C . ALA A 1 70 ? 6.142 5.111 -4.124 1.00 96.56 70 ALA A C 1
ATOM 591 O O . ALA A 1 70 ? 5.804 6.020 -3.370 1.00 96.56 70 ALA A O 1
ATOM 592 N N . TYR A 1 71 ? 5.269 4.225 -4.609 1.00 97.38 71 TYR A N 1
ATOM 593 C CA . TYR A 1 71 ? 3.857 4.226 -4.247 1.00 97.38 71 TYR A CA 1
ATOM 594 C C . TYR A 1 71 ? 3.642 4.067 -2.736 1.00 97.38 71 TYR A C 1
ATOM 596 O O . TYR A 1 71 ? 2.915 4.855 -2.143 1.00 97.38 71 TYR A O 1
ATOM 604 N N . LEU A 1 72 ? 4.303 3.110 -2.078 1.00 97.56 72 LEU A N 1
ATOM 605 C CA . LEU A 1 72 ? 4.184 2.965 -0.622 1.00 97.56 72 LEU A CA 1
ATOM 606 C C . LEU A 1 72 ? 4.693 4.213 0.122 1.00 97.56 72 LEU A C 1
ATOM 608 O O . LEU A 1 72 ? 4.126 4.591 1.140 1.00 97.56 72 LEU A O 1
ATOM 612 N N . THR A 1 73 ? 5.741 4.874 -0.381 1.00 97.25 73 THR A N 1
ATOM 613 C CA . THR A 1 73 ? 6.257 6.124 0.205 1.00 97.25 73 THR A CA 1
ATOM 614 C C . THR A 1 73 ? 5.244 7.258 0.073 1.00 97.25 73 THR A C 1
ATOM 616 O O . THR A 1 73 ? 5.034 7.992 1.033 1.00 97.25 73 THR A O 1
ATOM 619 N N . LEU A 1 74 ? 4.567 7.363 -1.075 1.00 97.69 74 LEU A N 1
ATOM 620 C CA . LEU A 1 74 ? 3.458 8.298 -1.259 1.00 97.69 74 LEU A CA 1
ATOM 621 C C . LEU A 1 74 ? 2.348 8.047 -0.230 1.00 97.69 74 LEU A C 1
ATOM 623 O O . LEU A 1 74 ? 1.813 8.994 0.338 1.00 97.69 74 LEU A O 1
ATOM 627 N N . LEU A 1 75 ? 2.012 6.784 0.047 1.00 98.00 75 LEU A N 1
ATOM 628 C CA . LEU A 1 75 ? 1.012 6.467 1.067 1.00 98.00 75 LEU A CA 1
ATOM 629 C C . LEU A 1 75 ? 1.441 6.933 2.457 1.00 98.00 75 LEU A C 1
ATOM 631 O O . LEU A 1 75 ? 0.626 7.508 3.171 1.00 98.00 75 LEU A O 1
ATOM 635 N N . ASP A 1 76 ? 2.704 6.726 2.833 1.00 96.94 76 ASP A N 1
ATOM 636 C CA . ASP A 1 76 ? 3.221 7.245 4.101 1.00 96.94 76 ASP A CA 1
ATOM 637 C C . ASP A 1 76 ? 3.113 8.770 4.178 1.00 96.94 76 ASP A C 1
ATOM 639 O O . ASP A 1 76 ? 2.711 9.296 5.209 1.00 96.94 76 ASP A O 1
ATOM 643 N N . GLN A 1 77 ? 3.417 9.487 3.096 1.00 97.81 77 GLN A N 1
ATOM 644 C CA . GLN A 1 77 ? 3.278 10.946 3.052 1.00 97.81 77 GLN A CA 1
ATOM 645 C C . GLN A 1 77 ? 1.819 11.373 3.232 1.00 97.81 77 GLN A C 1
ATOM 647 O O . GLN A 1 77 ? 1.520 12.164 4.120 1.00 97.81 77 GLN A O 1
ATOM 652 N N . LEU A 1 78 ? 0.900 10.779 2.466 1.00 98.00 78 LEU A N 1
ATOM 653 C CA . LEU A 1 78 ? -0.528 11.099 2.530 1.00 98.00 78 LEU A CA 1
ATOM 654 C C . LEU A 1 78 ? -1.144 10.802 3.896 1.00 98.00 78 LEU A C 1
ATOM 656 O O . LEU A 1 78 ? -2.045 11.513 4.325 1.00 98.00 78 LEU A O 1
ATOM 660 N N . LYS A 1 79 ? -0.657 9.774 4.593 1.00 96.50 79 LYS A N 1
ATOM 661 C CA . LYS A 1 79 ? -1.088 9.460 5.958 1.00 96.50 79 LYS A CA 1
ATOM 662 C C . LYS A 1 79 ? -0.722 10.535 6.981 1.00 96.50 79 LYS A C 1
ATOM 664 O O . LYS A 1 79 ? -1.381 10.633 8.008 1.00 96.50 79 LYS A O 1
ATOM 669 N N . ASN A 1 80 ? 0.334 11.303 6.721 1.00 96.25 80 ASN A N 1
ATOM 670 C CA . ASN A 1 80 ? 0.800 12.367 7.609 1.00 96.25 80 ASN A CA 1
ATOM 671 C C . ASN A 1 80 ? 0.145 13.726 7.306 1.00 96.25 80 ASN A C 1
ATOM 673 O O . ASN A 1 80 ? 0.417 14.704 8.000 1.00 96.25 80 ASN A O 1
ATOM 677 N N . GLU A 1 81 ? -0.714 13.807 6.288 1.00 97.81 81 GLU A N 1
ATOM 678 C CA . GLU A 1 81 ? -1.459 15.024 5.972 1.00 97.81 81 GLU A CA 1
ATOM 679 C C . GLU A 1 81 ? -2.527 15.317 7.030 1.00 97.81 81 GLU A C 1
ATOM 681 O O . GLU A 1 81 ? -3.239 14.425 7.491 1.00 97.81 81 GLU A O 1
ATOM 686 N N . MET A 1 82 ? -2.728 16.597 7.350 1.00 96.62 82 MET A N 1
ATOM 687 C CA . MET A 1 82 ? -3.684 17.033 8.382 1.00 96.62 82 MET A CA 1
ATOM 688 C C . MET A 1 82 ? -5.120 16.543 8.118 1.00 96.62 82 MET A C 1
ATOM 690 O O . MET A 1 82 ? -5.876 16.264 9.045 1.00 96.62 82 MET A O 1
ATOM 694 N N . MET A 1 83 ? -5.514 16.423 6.847 1.00 96.12 83 MET A N 1
ATOM 695 C CA . MET A 1 83 ? -6.856 15.964 6.467 1.00 96.12 83 MET A CA 1
ATOM 696 C C . MET A 1 83 ? -7.009 14.436 6.460 1.00 96.12 83 MET A C 1
ATOM 698 O O . MET A 1 83 ? -8.122 13.940 6.247 1.00 96.12 83 MET A O 1
ATOM 702 N N . PHE A 1 84 ? -5.926 13.683 6.676 1.00 98.12 84 PHE A N 1
ATOM 703 C CA . PHE A 1 84 ? -5.924 12.235 6.520 1.00 98.12 84 PHE A CA 1
ATOM 704 C C . PHE A 1 84 ? -6.872 11.534 7.491 1.00 98.12 84 PHE A C 1
ATOM 706 O O . PHE A 1 84 ? -7.643 10.680 7.061 1.00 98.12 84 PHE A O 1
ATOM 713 N N . GLU A 1 85 ? -6.890 11.921 8.770 1.00 97.94 85 GLU A N 1
ATOM 714 C CA . GLU A 1 85 ? -7.763 11.287 9.769 1.00 97.94 85 GLU A CA 1
ATOM 715 C C . GLU A 1 85 ? -9.242 11.376 9.372 1.00 97.94 85 GLU A C 1
ATOM 717 O O . GLU A 1 85 ? -9.976 10.384 9.416 1.00 97.94 85 GLU A O 1
ATOM 722 N N . LYS A 1 86 ? -9.672 12.550 8.888 1.00 98.12 86 LYS A N 1
ATOM 723 C CA . LYS A 1 86 ? -11.035 12.760 8.387 1.00 98.12 86 LYS A CA 1
ATOM 724 C C . LYS A 1 86 ? -11.316 11.894 7.160 1.00 98.12 86 LYS A C 1
ATOM 726 O O . LYS A 1 86 ? -12.370 11.263 7.088 1.00 98.12 86 LYS A O 1
ATOM 731 N N . PHE A 1 87 ? -10.393 11.856 6.198 1.00 98.25 87 PHE A N 1
ATOM 732 C CA . PHE A 1 87 ? -10.507 10.987 5.025 1.00 98.25 87 PHE A CA 1
ATOM 733 C C . PHE A 1 87 ? -10.631 9.510 5.430 1.00 98.25 87 PHE A C 1
ATOM 735 O O . PHE A 1 87 ? -11.524 8.807 4.954 1.00 98.25 87 PHE A O 1
ATOM 742 N N . TYR A 1 88 ? -9.774 9.048 6.338 1.00 98.38 88 TYR A N 1
ATOM 743 C CA . TYR A 1 88 ? -9.720 7.664 6.786 1.00 98.38 88 TYR A CA 1
ATOM 744 C C . TYR A 1 88 ? -11.012 7.246 7.492 1.00 98.38 88 TYR A C 1
ATOM 746 O O . TYR A 1 88 ? -11.579 6.204 7.157 1.00 98.38 88 TYR A O 1
ATOM 754 N N . TYR A 1 89 ? -11.540 8.098 8.375 1.00 97.88 89 TYR A N 1
ATOM 755 C CA . TYR A 1 89 ? -12.834 7.885 9.024 1.00 97.88 89 TYR A CA 1
ATOM 756 C C . TYR A 1 89 ? -13.978 7.743 8.006 1.00 97.88 89 TYR A C 1
ATOM 758 O O . TYR A 1 89 ? -14.774 6.803 8.074 1.00 97.88 89 TYR A O 1
ATOM 766 N N . LEU A 1 90 ? -14.042 8.636 7.010 1.00 97.94 90 LEU A N 1
ATOM 767 C CA . LEU A 1 90 ? -15.052 8.563 5.948 1.00 97.94 90 LEU A CA 1
ATOM 768 C C . LEU A 1 90 ? -14.921 7.280 5.118 1.00 97.94 90 LEU A C 1
ATOM 770 O O . LEU A 1 90 ? -15.931 6.667 4.767 1.00 97.94 90 LEU A O 1
ATOM 774 N N . MET A 1 91 ? -13.693 6.851 4.827 1.00 97.94 91 MET A N 1
ATOM 775 C CA . MET A 1 91 ? -13.436 5.615 4.091 1.00 97.94 91 MET A CA 1
ATOM 776 C C . MET A 1 91 ? -13.867 4.371 4.868 1.00 97.94 91 MET A C 1
ATOM 778 O O . MET A 1 91 ? -14.520 3.504 4.289 1.00 97.94 91 MET A O 1
ATOM 782 N N . GLN A 1 92 ? -13.563 4.288 6.166 1.00 97.62 92 GLN A N 1
ATOM 783 C CA . GLN A 1 92 ? -13.998 3.170 7.009 1.00 97.62 92 GLN A CA 1
ATOM 784 C C . GLN A 1 92 ? -15.529 3.071 7.065 1.00 97.62 92 GLN A C 1
ATOM 786 O O . GLN A 1 92 ? 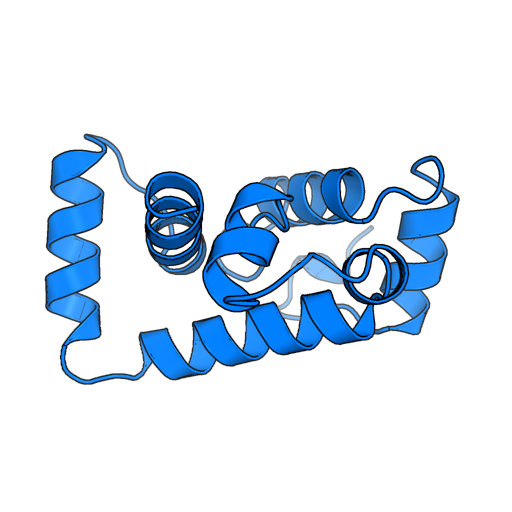-16.080 1.994 6.836 1.00 97.62 92 GLN A O 1
ATOM 791 N N . ASN A 1 93 ? -16.219 4.200 7.259 1.00 97.31 93 ASN A N 1
ATOM 792 C CA . ASN A 1 93 ? -17.684 4.244 7.249 1.00 97.31 93 ASN A CA 1
ATOM 793 C C . ASN A 1 93 ? -18.276 3.821 5.901 1.00 97.31 93 ASN A C 1
ATOM 795 O O . ASN A 1 93 ? -19.244 3.067 5.857 1.00 97.31 93 ASN A O 1
ATOM 799 N N . LYS A 1 94 ? -17.684 4.276 4.791 1.00 96.75 94 LYS A N 1
ATOM 800 C CA . LYS A 1 94 ? -18.152 3.936 3.441 1.00 96.75 94 LYS A CA 1
ATOM 801 C C . LYS A 1 94 ? -17.984 2.452 3.114 1.00 96.75 94 LYS A C 1
ATOM 803 O O . LYS A 1 94 ? -18.794 1.895 2.380 1.00 96.75 94 LYS A O 1
ATOM 808 N N . VAL A 1 95 ? -16.913 1.835 3.605 1.00 96.00 95 VAL A N 1
ATOM 809 C CA . VAL A 1 95 ? -16.593 0.425 3.351 1.00 96.00 95 VAL A CA 1
ATOM 810 C C . VAL A 1 95 ? -17.358 -0.512 4.296 1.00 96.00 95 VAL A C 1
ATOM 812 O O . VAL A 1 95 ? -17.648 -1.644 3.917 1.00 96.00 95 VAL A O 1
ATOM 815 N N . GLY A 1 96 ? -17.736 -0.043 5.488 1.00 96.75 96 GLY A N 1
ATOM 816 C CA . GLY A 1 96 ? -18.590 -0.780 6.426 1.00 96.75 96 GLY A CA 1
ATOM 817 C C . GLY A 1 96 ? -17.860 -1.824 7.276 1.00 96.75 96 GLY A C 1
ATOM 818 O O . GLY A 1 96 ? -18.501 -2.611 7.964 1.00 96.75 96 GLY A O 1
ATOM 819 N N . TYR A 1 97 ? -16.526 -1.848 7.243 1.00 95.50 97 TYR A N 1
ATOM 820 C CA . TYR A 1 97 ? -15.694 -2.688 8.104 1.00 95.50 97 TYR A CA 1
ATOM 821 C C . TYR A 1 97 ? -14.323 -2.045 8.332 1.00 95.50 97 TYR A C 1
ATOM 823 O O . TYR A 1 97 ? -13.911 -1.134 7.609 1.00 95.50 97 TYR A O 1
ATOM 831 N N . GLN A 1 98 ? -13.599 -2.520 9.348 1.00 95.81 98 GLN A N 1
ATOM 832 C CA . GLN A 1 98 ? -12.271 -1.999 9.663 1.00 95.81 98 GLN A CA 1
ATOM 833 C C . GLN A 1 98 ? -11.266 -2.344 8.559 1.00 95.81 98 GLN A C 1
ATOM 835 O O . GLN A 1 98 ? -11.054 -3.506 8.215 1.00 95.81 98 GLN A O 1
ATOM 840 N N . ILE A 1 99 ? -10.607 -1.314 8.042 1.00 97.38 99 ILE A N 1
ATOM 841 C CA . ILE A 1 99 ? -9.516 -1.404 7.068 1.00 97.38 99 ILE A CA 1
ATOM 842 C C . ILE A 1 99 ? -8.307 -0.643 7.595 1.00 97.38 99 ILE A C 1
ATOM 844 O O . ILE A 1 99 ? -8.475 0.237 8.430 1.00 97.38 99 ILE A O 1
ATOM 848 N N . SER A 1 100 ? -7.105 -0.964 7.110 1.00 97.94 100 SER A N 1
ATOM 849 C CA . SER A 1 100 ? -5.905 -0.176 7.405 1.00 97.94 100 SER A CA 1
ATOM 850 C C . SER A 1 100 ? -5.891 1.150 6.639 1.00 97.94 100 SER A C 1
ATOM 852 O O . SER A 1 100 ? -6.542 1.297 5.605 1.00 97.94 100 SER A O 1
ATOM 854 N N . GLU A 1 101 ? -5.074 2.092 7.100 1.00 98.25 101 GLU A N 1
ATOM 855 C CA . GLU A 1 101 ? -4.800 3.372 6.431 1.00 98.25 101 GLU A CA 1
ATOM 856 C C . GLU A 1 101 ? -4.314 3.182 4.985 1.00 98.25 101 GLU A C 1
ATOM 858 O O . GLU A 1 101 ? -4.813 3.810 4.053 1.00 98.25 101 GLU A O 1
ATOM 863 N N . TYR A 1 102 ? -3.394 2.231 4.791 1.00 98.12 102 TYR A N 1
ATOM 864 C CA . TYR A 1 102 ? -2.885 1.830 3.479 1.00 98.12 102 TYR A CA 1
ATOM 865 C C . TYR A 1 102 ? -4.002 1.311 2.569 1.00 98.12 102 TYR A C 1
ATOM 867 O O . TYR A 1 102 ? -4.059 1.666 1.393 1.00 98.12 102 TYR A O 1
ATOM 875 N N . ARG A 1 103 ? -4.918 0.497 3.111 1.00 98.38 103 ARG A N 1
ATOM 876 C CA . ARG A 1 103 ? -6.076 -0.007 2.365 1.00 98.38 103 ARG A CA 1
ATOM 877 C C . ARG A 1 103 ? -7.072 1.104 2.039 1.00 98.38 103 ARG A C 1
ATOM 879 O O . ARG A 1 103 ? -7.664 1.070 0.970 1.00 98.38 103 ARG A O 1
ATOM 886 N N . ALA A 1 104 ? -7.263 2.082 2.920 1.00 98.38 104 ALA A N 1
ATOM 887 C CA . ALA A 1 104 ? -8.160 3.205 2.660 1.00 98.38 104 ALA A CA 1
ATOM 888 C C . ALA A 1 104 ? -7.680 4.061 1.478 1.00 98.38 104 ALA A C 1
ATOM 890 O O . ALA A 1 104 ? -8.466 4.344 0.574 1.00 98.38 104 ALA A O 1
ATOM 891 N N . LEU A 1 105 ? -6.391 4.417 1.442 1.00 98.38 105 LEU A N 1
ATOM 892 C CA . LEU A 1 105 ? -5.808 5.167 0.323 1.00 98.38 105 LEU A CA 1
ATOM 893 C C . LEU A 1 105 ? -5.808 4.354 -0.975 1.00 98.38 105 LEU A C 1
ATOM 895 O O . LEU A 1 105 ? -6.215 4.854 -2.021 1.00 98.38 105 LEU A O 1
ATOM 899 N N . GLU A 1 106 ? -5.412 3.082 -0.908 1.00 98.38 106 GLU A N 1
ATOM 900 C CA . GLU A 1 106 ? -5.446 2.189 -2.067 1.00 98.38 106 GLU A CA 1
ATOM 901 C C . GLU A 1 106 ? -6.854 2.057 -2.658 1.00 98.38 106 GLU A C 1
ATOM 903 O O . GLU A 1 106 ? -7.007 2.163 -3.874 1.00 98.38 106 GLU A O 1
ATOM 908 N N . LEU A 1 107 ? -7.889 1.908 -1.825 1.00 98.19 107 LEU A N 1
ATOM 909 C CA . LEU A 1 107 ? -9.271 1.823 -2.291 1.00 98.19 107 LEU A CA 1
ATOM 910 C C . LEU A 1 107 ? -9.730 3.117 -2.967 1.00 98.19 107 LEU A C 1
ATOM 912 O O . LEU A 1 107 ? -10.479 3.051 -3.943 1.00 98.19 107 LEU A O 1
ATOM 916 N N . ALA A 1 108 ? -9.296 4.279 -2.472 1.00 97.12 108 ALA A N 1
ATOM 917 C CA . ALA A 1 108 ? -9.613 5.560 -3.096 1.00 97.12 108 ALA A CA 1
ATOM 918 C C . ALA A 1 108 ? -9.004 5.656 -4.502 1.00 97.12 108 ALA A C 1
ATOM 920 O O . ALA A 1 108 ? -9.728 5.937 -5.460 1.00 97.12 108 ALA A O 1
ATOM 921 N N . PHE A 1 109 ? -7.722 5.314 -4.650 1.00 96.81 109 PHE A N 1
ATOM 922 C CA . PHE A 1 109 ? -7.060 5.278 -5.956 1.00 96.81 109 PHE A CA 1
ATOM 923 C C . PHE A 1 109 ? -7.669 4.234 -6.891 1.00 96.81 109 PHE A C 1
ATOM 925 O O . PHE A 1 109 ? -7.934 4.521 -8.052 1.00 96.81 109 PHE A O 1
ATOM 932 N N . PHE A 1 110 ? -7.967 3.034 -6.390 1.00 96.62 110 PHE A N 1
ATOM 933 C CA . PHE A 1 110 ? -8.575 1.969 -7.186 1.00 96.62 110 PHE A CA 1
ATOM 934 C C . PHE A 1 110 ? -9.964 2.344 -7.722 1.00 96.62 110 PHE A C 1
ATOM 936 O O . PHE A 1 110 ? -10.349 1.895 -8.802 1.00 96.62 110 PHE A O 1
ATOM 943 N N . LYS A 1 111 ? -10.742 3.127 -6.962 1.00 94.00 111 LYS A N 1
ATOM 944 C CA . LYS A 1 111 ? -12.084 3.573 -7.364 1.00 94.00 111 LYS A CA 1
ATOM 945 C C . LYS A 1 111 ? -12.065 4.767 -8.311 1.00 94.00 111 LYS A C 1
ATOM 947 O O . LYS A 1 111 ? -12.960 4.844 -9.146 1.00 94.00 111 LYS A O 1
ATOM 952 N N . GLY A 1 112 ? -11.104 5.679 -8.168 1.00 87.62 112 GLY A N 1
ATOM 953 C CA . GLY A 1 112 ? -10.915 6.785 -9.111 1.00 87.62 112 GLY A CA 1
ATOM 954 C C . GLY A 1 112 ? -10.249 6.355 -10.421 1.00 87.62 112 GLY A C 1
ATOM 955 O O . GLY A 1 112 ? -10.381 7.049 -11.425 1.00 87.62 112 GLY A O 1
ATOM 956 N N . GLY A 1 113 ? -9.528 5.230 -10.384 1.00 80.44 113 GLY A N 1
ATOM 957 C CA . GLY A 1 113 ? -8.736 4.677 -11.475 1.00 80.44 113 GLY A CA 1
ATOM 958 C C . GLY A 1 113 ? -9.517 4.084 -12.618 1.00 80.44 113 GLY A C 1
ATOM 959 O O . GLY A 1 113 ? -10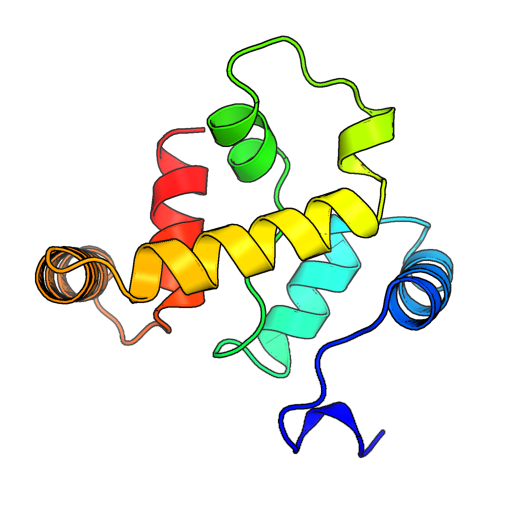.408 3.223 -12.449 1.00 80.44 113 GLY A O 1
#